Protein AF-A0AAE0RJ35-F1 (afdb_monomer)

Structure (mmCIF, N/CA/C/O backbone):
data_AF-A0AAE0RJ35-F1
#
_entry.id   AF-A0AAE0RJ35-F1
#
loop_
_atom_site.group_PDB
_atom_site.id
_atom_site.type_symbol
_atom_site.label_atom_id
_atom_site.label_alt_id
_atom_site.label_comp_id
_atom_site.label_asym_id
_atom_site.label_entity_id
_atom_site.label_seq_id
_atom_site.pdbx_PDB_ins_code
_atom_site.Cartn_x
_atom_site.Cartn_y
_atom_site.Cartn_z
_atom_site.occupancy
_atom_site.B_iso_or_equiv
_atom_site.auth_seq_id
_atom_site.auth_comp_id
_atom_site.auth_asym_id
_atom_site.auth_atom_id
_atom_site.pdbx_PDB_model_num
ATOM 1 N N . MET A 1 1 ? 1.927 15.720 27.798 1.00 78.81 1 MET A N 1
ATOM 2 C CA . MET A 1 1 ? 1.576 15.411 26.392 1.00 78.81 1 MET A CA 1
ATOM 3 C C . MET A 1 1 ? 0.219 16.036 26.092 1.00 78.81 1 MET A C 1
ATOM 5 O O . MET A 1 1 ? -0.659 15.917 26.934 1.00 78.81 1 MET A O 1
ATOM 9 N N . ARG A 1 2 ? 0.054 16.747 24.969 1.00 88.75 2 ARG A N 1
ATOM 10 C CA . ARG A 1 2 ? -1.210 17.401 24.576 1.00 88.75 2 ARG A CA 1
ATOM 11 C C . ARG A 1 2 ? -1.709 16.752 23.283 1.00 88.75 2 ARG A C 1
ATOM 13 O O . ARG A 1 2 ? -0.975 16.753 22.302 1.00 88.75 2 ARG A O 1
ATOM 20 N N . ILE A 1 3 ? -2.912 16.180 23.306 1.00 89.25 3 ILE A N 1
ATOM 21 C CA . ILE A 1 3 ? -3.526 15.476 22.169 1.00 89.25 3 ILE A CA 1
ATOM 22 C C . ILE A 1 3 ? -4.541 16.413 21.506 1.00 89.25 3 ILE A C 1
ATOM 24 O O . ILE A 1 3 ? -5.285 17.104 22.198 1.00 89.25 3 ILE A O 1
ATOM 28 N N . SER A 1 4 ? -4.558 16.450 20.173 1.00 91.19 4 SER A N 1
ATOM 29 C CA . SER A 1 4 ? -5.572 17.172 19.397 1.00 91.19 4 SER A CA 1
ATOM 30 C C . SER A 1 4 ? -6.741 16.233 19.127 1.00 91.19 4 SER A C 1
ATOM 32 O O . SER A 1 4 ? -6.656 15.392 18.233 1.00 91.19 4 SER A O 1
ATOM 34 N N . THR A 1 5 ? -7.826 16.377 19.876 1.00 91.56 5 THR A N 1
ATOM 35 C CA . THR A 1 5 ? -9.064 15.594 19.719 1.00 91.56 5 THR A CA 1
ATOM 36 C C . THR A 1 5 ? -9.648 15.712 18.311 1.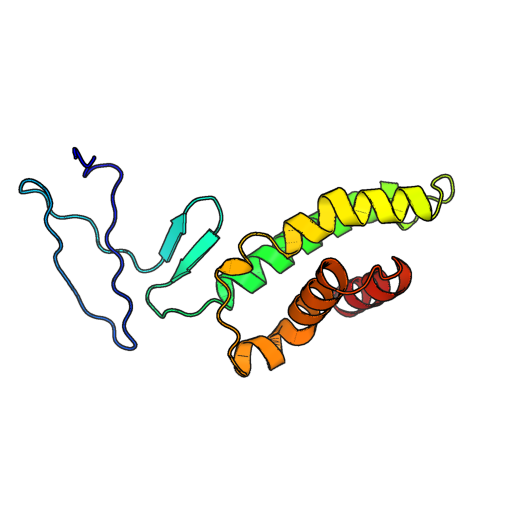00 91.56 5 THR A C 1
ATOM 38 O O . THR A 1 5 ? -10.017 14.709 17.718 1.00 91.56 5 THR A O 1
ATOM 41 N N . SER A 1 6 ? -9.577 16.898 17.701 1.00 91.00 6 SER A N 1
ATOM 42 C CA . SER A 1 6 ? -10.020 17.154 16.319 1.00 91.00 6 SER A CA 1
ATOM 43 C C . SER A 1 6 ? -9.253 16.408 15.219 1.00 91.00 6 SER A C 1
ATOM 45 O O . SER A 1 6 ? -9.705 16.376 14.080 1.00 91.00 6 SER A O 1
ATOM 47 N N . LYS A 1 7 ? -8.074 15.856 15.526 1.00 90.06 7 LYS A N 1
ATOM 48 C CA . LYS A 1 7 ? -7.223 15.112 14.577 1.00 90.06 7 LYS A CA 1
ATOM 49 C C . LYS A 1 7 ? -7.060 13.645 14.968 1.00 90.06 7 LYS A C 1
ATOM 51 O O . LYS A 1 7 ? -6.250 12.948 14.365 1.00 90.06 7 LYS A O 1
ATOM 56 N N . SER A 1 8 ? -7.742 13.219 16.028 1.00 91.50 8 SER A N 1
ATOM 57 C CA . SER A 1 8 ? -7.580 11.893 16.609 1.00 91.50 8 SER A CA 1
ATOM 58 C C . SER A 1 8 ? -8.856 11.096 16.404 1.00 91.50 8 SER A C 1
ATOM 60 O O . SER A 1 8 ? -9.950 11.585 16.663 1.00 91.50 8 SER A O 1
ATOM 62 N N . GLU A 1 9 ? -8.698 9.852 15.981 1.00 93.06 9 GLU A N 1
ATOM 63 C CA . GLU A 1 9 ? -9.783 8.893 15.801 1.00 93.06 9 GLU A CA 1
ATOM 64 C C . GLU A 1 9 ? -9.443 7.635 16.607 1.00 93.06 9 GLU A C 1
ATOM 66 O O . GLU A 1 9 ? -8.271 7.341 16.859 1.00 93.06 9 GLU A O 1
ATOM 71 N N . ALA A 1 10 ? -10.464 6.906 17.046 1.00 93.06 10 ALA A N 1
ATOM 72 C CA . ALA A 1 10 ? -10.317 5.657 17.777 1.00 93.06 10 ALA A CA 1
ATOM 73 C C . ALA A 1 10 ? -10.634 4.475 16.856 1.00 93.06 10 ALA A C 1
ATOM 75 O O . ALA A 1 10 ? -11.656 4.455 16.178 1.00 93.06 10 ALA A O 1
ATOM 76 N N . MET A 1 11 ? -9.788 3.450 16.856 1.00 93.50 11 MET A N 1
ATOM 77 C CA . MET A 1 11 ? -10.066 2.191 16.167 1.00 93.50 11 MET A CA 1
ATOM 78 C C . MET A 1 11 ? -10.024 1.052 17.175 1.00 93.50 11 MET A C 1
ATOM 80 O O . MET A 1 11 ? -9.099 0.960 17.981 1.00 93.50 11 MET A O 1
ATOM 84 N N . VAL A 1 12 ? -11.023 0.17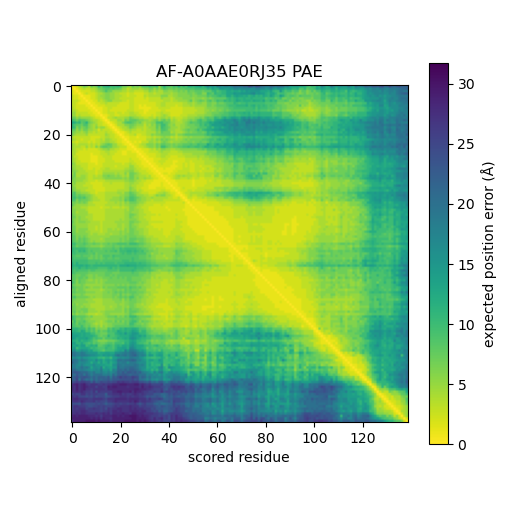7 17.112 1.00 92.31 12 VAL A N 1
ATOM 85 C CA . VAL A 1 12 ? -11.084 -1.045 17.916 1.00 92.31 12 VAL A CA 1
ATOM 86 C C . VAL A 1 12 ? -10.727 -2.217 17.016 1.00 92.31 12 VAL A C 1
ATOM 88 O O . VAL A 1 12 ? -11.351 -2.393 15.972 1.00 92.31 12 VAL A O 1
ATOM 91 N N . LEU A 1 13 ? -9.725 -2.996 17.420 1.00 89.12 13 LEU A N 1
ATOM 92 C CA . LEU A 1 13 ? -9.329 -4.226 16.740 1.00 89.12 13 LEU A CA 1
ATOM 93 C C . LEU A 1 13 ? -9.980 -5.417 17.444 1.00 89.12 13 LEU A C 1
ATOM 95 O O . LEU A 1 13 ? -9.540 -5.815 18.521 1.00 89.12 13 LEU A O 1
ATOM 99 N N . ASP A 1 14 ? -11.029 -5.973 16.846 1.00 85.38 14 ASP A N 1
ATOM 100 C CA . ASP A 1 14 ? -11.715 -7.163 17.354 1.00 85.38 14 ASP A CA 1
ATOM 101 C C . ASP A 1 14 ? -12.303 -7.972 16.183 1.00 85.38 14 ASP A C 1
ATOM 103 O O . ASP A 1 14 ? -12.637 -7.447 15.122 1.00 85.38 14 ASP A O 1
ATOM 107 N N . ARG A 1 15 ? -12.441 -9.287 16.373 1.00 81.06 15 ARG A N 1
ATOM 108 C CA . ARG A 1 15 ? -13.128 -10.193 15.443 1.00 81.06 15 ARG A CA 1
ATOM 109 C C . ARG A 1 15 ? -14.626 -9.897 15.353 1.00 81.06 15 ARG A C 1
ATOM 111 O O . ARG A 1 15 ? -15.274 -10.334 14.405 1.00 81.06 15 ARG A O 1
ATOM 118 N N . LYS A 1 16 ? -15.192 -9.218 16.355 1.00 84.06 16 LYS A N 1
ATOM 119 C CA . LYS A 1 16 ? -16.589 -8.772 16.389 1.00 84.06 16 LYS A CA 1
ATOM 120 C C . LYS A 1 16 ? -16.643 -7.251 16.404 1.00 84.06 16 LYS A C 1
ATOM 122 O O . LYS A 1 16 ? -15.783 -6.601 16.983 1.00 84.06 16 LYS A O 1
ATOM 127 N N . LYS A 1 17 ? -17.694 -6.676 15.819 1.00 83.56 17 LYS A N 1
ATOM 128 C CA . LYS A 1 17 ? -17.926 -5.233 15.922 1.00 83.56 17 LYS A CA 1
ATOM 129 C C . LYS A 1 17 ? -18.286 -4.885 17.366 1.00 83.56 17 LYS A C 1
ATOM 131 O O . LYS A 1 17 ? -19.347 -5.274 17.850 1.00 83.56 17 LYS A O 1
ATOM 136 N N . VAL A 1 18 ? -17.395 -4.162 18.033 1.00 88.50 18 VAL A N 1
ATOM 137 C CA . VAL A 1 18 ? -17.580 -3.664 19.398 1.00 88.50 18 VAL A CA 1
ATOM 138 C C . VAL A 1 18 ? -17.588 -2.147 19.362 1.00 88.50 18 VAL A C 1
ATOM 140 O O . VAL A 1 18 ? -16.677 -1.528 18.816 1.00 88.50 18 VAL A O 1
ATOM 143 N N . ALA A 1 19 ? -18.616 -1.548 19.956 1.00 89.44 19 ALA A N 1
ATOM 144 C CA . ALA A 1 19 ? -18.634 -0.118 20.220 1.00 89.44 19 ALA A CA 1
ATOM 145 C C . ALA A 1 19 ? -17.815 0.160 21.487 1.00 89.44 19 ALA A C 1
ATOM 147 O O . ALA A 1 19 ? -18.103 -0.392 22.549 1.00 89.44 19 ALA A O 1
ATOM 148 N N . CYS A 1 20 ? -16.794 1.004 21.373 1.00 89.50 20 CYS A N 1
ATOM 149 C CA . CYS A 1 20 ? -15.964 1.453 22.480 1.00 89.50 20 CYS A CA 1
ATOM 150 C C . CYS A 1 20 ? -15.880 2.978 22.457 1.00 89.50 20 CYS A C 1
ATOM 152 O O . CYS A 1 20 ? -15.410 3.581 21.494 1.00 89.50 20 CYS A O 1
ATOM 154 N N . THR A 1 21 ? -16.329 3.615 23.534 1.00 92.12 21 THR A N 1
ATOM 155 C CA . THR A 1 21 ? -16.265 5.070 23.670 1.00 92.12 21 THR A CA 1
ATOM 156 C C . THR A 1 21 ? -14.943 5.466 24.317 1.00 92.12 21 THR A C 1
ATOM 158 O O . THR A 1 21 ? -14.758 5.285 25.519 1.00 92.12 21 THR A O 1
ATOM 161 N N . LEU A 1 22 ? -14.030 6.035 23.527 1.00 92.81 22 LEU A N 1
ATOM 162 C CA . LEU A 1 22 ? -12.771 6.588 24.024 1.00 92.81 22 LEU A CA 1
ATOM 163 C C . LEU A 1 22 ? -12.905 8.101 24.225 1.00 92.81 22 LEU A C 1
ATOM 165 O O . LEU A 1 22 ? -13.330 8.809 23.314 1.00 92.81 22 LEU A O 1
ATOM 169 N N . GLN A 1 23 ? -12.528 8.596 25.404 1.00 92.88 23 GLN A N 1
ATOM 170 C CA . GLN A 1 23 ? -12.578 10.022 25.732 1.00 92.88 23 GLN A CA 1
ATOM 171 C C . GLN A 1 23 ? -11.188 10.583 26.019 1.00 92.88 23 GLN A C 1
ATOM 173 O O . GLN A 1 23 ? -10.393 9.970 26.731 1.00 92.88 23 GLN A O 1
ATOM 178 N N . VAL A 1 24 ? -10.914 11.778 25.500 1.00 91.50 24 VAL A N 1
ATOM 179 C CA . VAL A 1 24 ? -9.679 12.528 25.747 1.00 91.50 24 VAL A CA 1
ATOM 180 C C . VAL A 1 24 ? -10.052 13.962 26.103 1.00 91.50 24 VAL A C 1
ATOM 182 O O . VAL A 1 24 ? -10.666 14.664 25.310 1.00 91.50 24 VAL A O 1
ATOM 185 N N . GLY A 1 25 ? -9.697 14.407 27.312 1.00 88.81 25 GLY A N 1
ATOM 186 C CA . GLY A 1 25 ? -9.980 15.781 27.753 1.00 88.81 25 GLY A CA 1
ATOM 187 C C . GLY A 1 25 ? -11.472 16.129 27.855 1.00 88.81 25 GLY A C 1
ATOM 188 O O . GLY A 1 25 ? -11.816 17.299 27.753 1.00 88.81 25 GLY A O 1
ATOM 189 N N . GLY A 1 26 ? -12.345 15.131 28.040 1.00 89.62 26 GLY A N 1
ATOM 190 C CA . GLY A 1 26 ? -13.803 15.302 28.095 1.00 89.62 26 GLY A CA 1
ATOM 191 C C . GLY A 1 26 ? -14.509 15.228 26.736 1.00 89.62 26 GLY A C 1
ATOM 192 O O . GLY A 1 26 ? -15.735 15.213 26.699 1.00 89.62 26 GLY A O 1
ATOM 193 N N . GLU A 1 27 ? -13.764 15.128 25.632 1.00 92.88 27 GLU A N 1
ATOM 194 C CA . GLU A 1 27 ? -14.324 14.933 24.293 1.00 92.88 27 GLU A CA 1
ATOM 195 C C . GLU A 1 27 ? -14.246 13.461 23.878 1.00 92.88 27 GLU A C 1
ATOM 197 O O . GLU A 1 27 ? -13.249 12.778 24.128 1.00 92.88 27 GLU A O 1
ATOM 202 N N . VAL A 1 28 ? -15.305 12.967 23.235 1.00 93.38 28 VAL A N 1
ATOM 203 C CA . VAL A 1 28 ? -15.370 11.606 22.689 1.00 93.38 28 VAL A CA 1
ATOM 204 C C . VAL A 1 28 ? -14.674 11.581 21.332 1.00 93.38 28 VAL A C 1
ATOM 206 O O . VAL A 1 28 ? -15.013 12.366 20.448 1.00 93.38 28 VAL A O 1
ATOM 209 N N . LEU A 1 29 ? -13.727 10.661 21.150 1.00 94.12 29 LEU A N 1
ATOM 210 C CA . LEU A 1 29 ? -13.099 10.438 19.852 1.00 94.12 29 LEU A CA 1
ATOM 211 C C . LEU A 1 29 ? -14.025 9.612 18.946 1.00 94.12 29 LEU A C 1
ATOM 213 O O . LEU A 1 29 ? -14.626 8.641 19.419 1.00 94.12 29 LEU A O 1
ATOM 217 N N . PRO A 1 30 ? -14.129 9.950 17.649 1.00 93.81 30 PRO A N 1
ATOM 218 C CA . PRO A 1 30 ? -14.915 9.166 16.707 1.00 93.81 30 PRO A CA 1
ATOM 219 C C . PRO A 1 30 ? -14.304 7.772 16.550 1.00 93.81 30 PRO A C 1
ATOM 221 O O . PRO A 1 30 ? -13.093 7.636 16.370 1.00 93.81 30 PRO A O 1
ATOM 224 N N . GLN A 1 31 ? -15.143 6.737 16.610 1.00 94.31 31 GLN A N 1
ATOM 225 C CA . GLN A 1 31 ? -14.71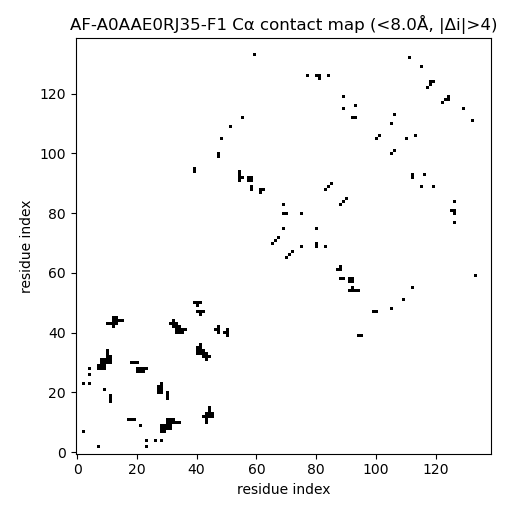7 5.370 16.332 1.00 94.31 31 GLN A CA 1
ATOM 226 C C . GLN A 1 31 ? -14.806 5.084 14.826 1.00 94.31 31 GLN A C 1
ATOM 228 O O . GLN A 1 31 ? -15.865 5.287 14.232 1.00 94.31 31 GLN A O 1
ATOM 233 N N . VAL A 1 32 ? -13.727 4.585 14.218 1.00 93.06 32 VAL A N 1
ATOM 234 C CA . VAL A 1 32 ? -13.633 4.326 12.770 1.00 93.06 32 VAL A CA 1
ATOM 235 C C . VAL A 1 32 ? -13.320 2.862 12.454 1.00 93.06 32 VAL A C 1
ATOM 237 O O . VAL A 1 32 ? -12.600 2.184 13.190 1.00 93.06 32 VAL A O 1
ATOM 240 N N . GLU A 1 33 ? -13.862 2.367 11.337 1.00 91.19 33 GLU A N 1
ATOM 241 C CA . GLU A 1 33 ? -13.596 1.006 10.838 1.00 91.19 33 GLU A CA 1
ATOM 242 C C . GLU A 1 33 ? -12.369 0.941 9.923 1.00 91.19 33 GLU A C 1
ATOM 244 O O . GLU A 1 33 ? -11.711 -0.099 9.851 1.00 91.19 33 GLU A O 1
ATOM 249 N N . GLU A 1 34 ? -12.055 2.050 9.256 1.00 92.38 34 GLU A N 1
ATOM 250 C CA . GLU A 1 34 ? -10.905 2.231 8.378 1.00 92.38 34 GLU A CA 1
ATOM 251 C C . GLU A 1 34 ? -10.147 3.480 8.808 1.00 92.38 34 GLU A C 1
ATOM 253 O O . GLU A 1 34 ? -10.747 4.528 9.032 1.00 92.38 34 GLU A O 1
ATOM 258 N N . PHE A 1 35 ? -8.827 3.375 8.904 1.00 91.44 35 PHE A N 1
ATOM 259 C CA . PHE A 1 35 ? -7.972 4.483 9.306 1.00 91.44 35 PHE A CA 1
ATOM 260 C C . PHE A 1 35 ? -6.756 4.524 8.404 1.00 91.44 35 PHE A C 1
ATOM 262 O O . PHE A 1 35 ? -6.053 3.528 8.246 1.00 91.44 35 PHE A O 1
ATOM 269 N N . LYS A 1 36 ? -6.501 5.680 7.794 1.00 90.62 36 LYS A N 1
ATOM 270 C CA . LYS A 1 36 ? -5.342 5.867 6.926 1.00 90.62 36 LYS A CA 1
ATOM 271 C C . LYS A 1 36 ? -4.294 6.685 7.656 1.00 90.62 36 LYS A C 1
ATOM 273 O O . LYS A 1 36 ? -4.482 7.878 7.873 1.00 90.62 36 LYS A O 1
ATOM 278 N N . ASN A 1 37 ? -3.154 6.069 7.941 1.00 87.25 37 ASN A N 1
ATOM 279 C CA . ASN A 1 37 ? -2.031 6.751 8.568 1.00 87.25 37 ASN A CA 1
ATOM 280 C C . ASN A 1 37 ? -0.777 6.639 7.712 1.00 87.25 37 ASN A C 1
ATOM 282 O O . ASN A 1 37 ? -0.405 5.546 7.298 1.00 87.25 37 ASN A O 1
ATOM 286 N N . LEU A 1 38 ? -0.143 7.782 7.439 1.00 87.81 38 LEU A N 1
ATOM 287 C CA . LEU A 1 38 ? 1.061 7.884 6.602 1.00 87.81 38 LEU A CA 1
ATOM 288 C C . LEU A 1 38 ? 0.939 7.149 5.260 1.00 87.81 38 LEU A C 1
ATOM 290 O O . LEU A 1 38 ? 1.910 6.655 4.713 1.00 87.81 38 LEU A O 1
ATOM 294 N N . GLY A 1 39 ? -0.272 7.073 4.712 1.00 87.75 39 GLY A N 1
ATOM 295 C CA . GLY A 1 39 ? -0.493 6.373 3.458 1.00 87.75 39 GLY A CA 1
ATOM 296 C C . GLY A 1 39 ? -0.683 4.867 3.581 1.00 87.75 39 GLY A C 1
ATOM 297 O O . GLY A 1 39 ? -0.849 4.278 2.528 1.00 87.75 39 GLY A O 1
ATOM 298 N N . VAL A 1 40 ? -0.726 4.271 4.776 1.00 90.31 40 VAL A N 1
ATOM 299 C CA . VAL A 1 40 ? -1.092 2.863 5.020 1.00 90.31 40 VAL A CA 1
ATOM 300 C C . VAL A 1 40 ? -2.530 2.783 5.537 1.00 90.31 40 VAL A C 1
ATOM 302 O O . VAL A 1 40 ? -2.916 3.567 6.408 1.00 90.31 40 VAL A O 1
ATOM 305 N N . LEU A 1 41 ? -3.331 1.866 4.989 1.00 91.88 41 LEU A N 1
ATOM 306 C CA . LEU A 1 41 ? -4.698 1.601 5.432 1.00 91.88 41 LEU A CA 1
ATOM 307 C C . LEU A 1 41 ? -4.730 0.538 6.537 1.00 91.88 41 LEU A C 1
ATOM 309 O O . LEU A 1 41 ? -4.270 -0.586 6.357 1.00 91.88 41 LEU A O 1
ATOM 313 N N . PHE A 1 42 ? -5.352 0.887 7.655 1.00 90.31 42 PHE A N 1
ATOM 314 C CA . PHE A 1 42 ? -5.669 -0.013 8.755 1.00 90.31 42 PHE A CA 1
ATOM 315 C C . PHE A 1 42 ? -7.164 -0.307 8.754 1.00 90.31 42 PHE A C 1
ATOM 317 O O . PHE A 1 42 ? -7.975 0.582 8.487 1.00 90.31 42 PHE A O 1
ATOM 324 N N . THR A 1 43 ? -7.526 -1.548 9.076 1.00 90.44 43 THR A N 1
ATOM 325 C CA . THR A 1 43 ? -8.920 -1.973 9.217 1.00 90.44 43 THR A CA 1
ATOM 326 C C . THR A 1 43 ? -9.169 -2.494 10.628 1.00 90.44 43 THR A C 1
ATOM 328 O O . THR A 1 43 ? -8.319 -3.171 11.207 1.00 90.44 43 THR A O 1
ATOM 331 N N . SER A 1 44 ? -10.352 -2.208 11.171 1.00 89.88 44 SER A N 1
ATOM 332 C CA . SER A 1 44 ? -10.804 -2.690 12.489 1.00 89.88 44 SER A CA 1
ATOM 333 C C . SER A 1 44 ? -10.848 -4.222 12.603 1.00 89.88 44 SER A C 1
ATOM 335 O O . SER A 1 44 ? -10.717 -4.776 13.689 1.00 89.88 44 SER A O 1
ATOM 337 N N . GLU A 1 45 ? -10.953 -4.930 11.478 1.00 86.31 45 GLU A N 1
ATOM 338 C CA . GLU A 1 45 ? -10.910 -6.396 11.422 1.00 86.31 45 GLU A CA 1
ATOM 339 C C . GLU A 1 45 ? -9.485 -6.964 11.558 1.00 86.31 45 GLU A C 1
ATOM 341 O O . GLU A 1 45 ? -9.303 -8.181 11.615 1.00 86.31 45 GLU A O 1
ATOM 346 N N . GLY A 1 46 ? -8.459 -6.105 11.535 1.00 83.00 46 GLY A N 1
ATOM 347 C CA . GLY A 1 46 ? -7.052 -6.508 11.532 1.00 83.00 46 GLY A CA 1
ATOM 348 C C . GLY A 1 46 ? -6.601 -7.181 10.232 1.00 83.00 46 GLY A C 1
ATOM 349 O O . GLY A 1 46 ? -5.508 -7.744 10.178 1.00 83.00 46 GLY A O 1
ATOM 350 N N . ARG A 1 47 ? -7.429 -7.139 9.180 1.00 84.88 47 ARG A N 1
ATOM 351 C CA . ARG A 1 47 ? -7.102 -7.684 7.859 1.00 84.88 47 ARG A CA 1
ATOM 352 C C . ARG A 1 47 ? -6.295 -6.680 7.050 1.00 84.88 47 ARG A C 1
ATOM 354 O O . ARG A 1 47 ? -6.586 -5.483 7.058 1.00 84.88 47 ARG A O 1
ATOM 361 N N . MET A 1 48 ? -5.308 -7.191 6.321 1.00 86.06 48 MET A N 1
ATOM 362 C CA . MET A 1 48 ? -4.391 -6.377 5.517 1.00 86.06 48 MET A CA 1
ATOM 363 C C . MET A 1 48 ? -4.518 -6.619 4.020 1.00 86.06 48 MET A C 1
ATOM 365 O O . MET A 1 48 ? -3.893 -5.898 3.249 1.00 86.06 48 MET A O 1
ATOM 369 N N . ASP A 1 49 ? -5.383 -7.550 3.603 1.00 86.69 49 ASP A N 1
ATOM 370 C CA . ASP A 1 49 ? -5.658 -7.849 2.196 1.00 86.69 49 ASP A CA 1
ATOM 371 C C . ASP A 1 49 ? -5.976 -6.565 1.415 1.00 86.69 49 ASP A C 1
ATOM 373 O O . ASP A 1 49 ? -5.360 -6.287 0.394 1.00 86.69 49 ASP A O 1
ATOM 377 N N . ARG A 1 50 ? -6.844 -5.703 1.967 1.00 87.56 50 ARG A N 1
ATOM 378 C CA . ARG A 1 50 ? -7.240 -4.438 1.327 1.00 87.56 50 ARG A CA 1
ATOM 379 C C . ARG A 1 50 ? -6.095 -3.443 1.169 1.00 87.56 50 ARG A C 1
ATOM 381 O O . ARG A 1 50 ? -6.078 -2.696 0.195 1.00 87.56 50 ARG A O 1
ATOM 388 N N . GLU A 1 51 ? -5.167 -3.390 2.122 1.00 89.94 51 GLU A N 1
ATOM 389 C CA . GLU A 1 51 ? -3.994 -2.521 1.995 1.00 89.94 51 GLU A CA 1
ATOM 390 C C . GLU A 1 51 ? -3.021 -3.079 0.958 1.00 89.94 51 GLU A C 1
ATOM 392 O O . GLU A 1 51 ? -2.530 -2.325 0.121 1.00 89.94 51 GLU A O 1
ATOM 397 N N . ILE A 1 52 ? -2.796 -4.395 0.964 1.00 87.56 52 ILE A N 1
ATOM 398 C CA . ILE A 1 52 ? -1.944 -5.069 -0.019 1.00 87.56 52 ILE A CA 1
ATOM 399 C C . ILE A 1 52 ? -2.510 -4.870 -1.431 1.00 87.56 52 ILE A C 1
ATOM 401 O O . ILE A 1 52 ? -1.785 -4.424 -2.318 1.00 87.56 52 ILE A O 1
ATOM 405 N N . ASP A 1 53 ? -3.813 -5.084 -1.632 1.00 87.75 53 ASP A N 1
ATOM 406 C CA . ASP A 1 53 ? -4.501 -4.854 -2.909 1.00 87.75 53 ASP A CA 1
ATOM 407 C C . ASP A 1 53 ? -4.360 -3.402 -3.378 1.00 87.75 53 ASP A C 1
ATOM 409 O O . ASP A 1 53 ? -4.131 -3.127 -4.560 1.00 87.75 53 ASP A O 1
ATOM 413 N N . ARG A 1 54 ? -4.443 -2.446 -2.447 1.00 90.19 54 ARG A N 1
ATOM 414 C CA . ARG A 1 54 ? -4.263 -1.025 -2.751 1.00 90.19 54 ARG A CA 1
ATOM 415 C C . ARG A 1 54 ? -2.832 -0.716 -3.198 1.00 90.19 54 ARG A C 1
ATOM 417 O O . ARG A 1 54 ? -2.662 0.048 -4.150 1.00 90.19 54 ARG A O 1
ATOM 424 N N . GLN A 1 55 ? -1.822 -1.301 -2.552 1.00 90.44 55 GLN A N 1
ATOM 425 C CA . GLN A 1 55 ? -0.419 -1.133 -2.950 1.00 90.44 55 GLN A CA 1
ATOM 426 C C . GLN A 1 55 ? -0.118 -1.813 -4.287 1.00 90.44 55 GLN A C 1
ATOM 428 O O . GLN A 1 55 ? 0.528 -1.208 -5.144 1.00 90.44 55 GLN A O 1
ATOM 433 N N . ILE A 1 56 ? -0.667 -3.008 -4.533 1.00 87.75 56 ILE A N 1
ATOM 434 C CA . ILE A 1 56 ? -0.607 -3.666 -5.848 1.00 87.75 56 ILE A CA 1
ATOM 435 C C . IL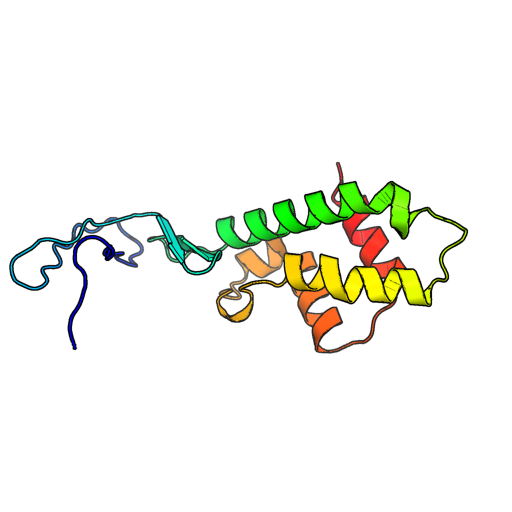E A 1 56 ? -1.212 -2.754 -6.915 1.00 87.75 56 ILE A C 1
ATOM 437 O O . ILE A 1 56 ? -0.589 -2.517 -7.949 1.00 87.75 56 ILE A O 1
ATOM 441 N N . GLY A 1 57 ? -2.399 -2.196 -6.664 1.00 89.75 57 GLY A N 1
ATOM 442 C CA . GLY A 1 57 ? -3.069 -1.288 -7.592 1.00 89.75 57 GLY A CA 1
ATOM 443 C C . GLY A 1 57 ? -2.245 -0.033 -7.897 1.00 89.75 57 GLY A C 1
ATOM 444 O O . GLY A 1 57 ? -2.133 0.369 -9.061 1.00 89.75 57 GLY A O 1
ATOM 445 N N . ALA A 1 58 ? -1.622 0.563 -6.876 1.00 91.31 58 ALA A N 1
ATOM 446 C CA . ALA A 1 58 ? -0.734 1.714 -7.032 1.00 91.31 58 ALA A CA 1
ATOM 447 C C . ALA A 1 58 ? 0.517 1.362 -7.854 1.00 91.31 58 ALA A C 1
ATOM 449 O O . ALA A 1 58 ? 0.844 2.054 -8.822 1.00 91.31 58 ALA A O 1
ATOM 450 N N . ALA A 1 59 ? 1.174 0.249 -7.531 1.00 88.19 59 ALA A N 1
ATOM 451 C CA . ALA A 1 59 ? 2.346 -0.235 -8.248 1.00 88.19 59 ALA A CA 1
ATOM 452 C C . ALA A 1 59 ? 2.011 -0.586 -9.711 1.00 88.19 59 ALA A C 1
ATOM 454 O O . ALA A 1 59 ? 2.754 -0.235 -10.630 1.00 88.19 59 ALA A O 1
ATOM 455 N N . ALA A 1 60 ? 0.855 -1.205 -9.962 1.00 86.88 60 ALA A N 1
ATOM 456 C CA . ALA A 1 60 ? 0.369 -1.498 -11.306 1.00 86.88 60 ALA A CA 1
ATOM 457 C C . ALA A 1 60 ? 0.127 -0.217 -12.119 1.00 86.88 60 ALA A C 1
ATOM 459 O O . ALA A 1 60 ? 0.492 -0.148 -13.293 1.00 86.88 60 ALA A O 1
ATOM 460 N N . ALA A 1 61 ? -0.440 0.830 -11.508 1.00 91.88 61 ALA A N 1
ATOM 461 C CA . ALA A 1 61 ? -0.601 2.127 -12.164 1.00 91.88 61 ALA A CA 1
ATOM 462 C C . ALA A 1 61 ? 0.752 2.749 -12.553 1.00 91.88 61 ALA A C 1
ATOM 464 O O . ALA A 1 61 ? 0.894 3.259 -13.667 1.00 91.88 61 ALA A O 1
ATOM 465 N N . VAL A 1 62 ? 1.755 2.638 -11.678 1.00 91.31 62 VAL A N 1
ATOM 466 C CA . VAL A 1 62 ? 3.137 3.061 -11.947 1.00 91.31 62 VAL A CA 1
ATOM 467 C C . VAL A 1 62 ? 3.762 2.261 -13.096 1.00 91.31 62 VAL A C 1
ATOM 469 O O . VAL A 1 62 ? 4.352 2.847 -14.000 1.00 91.31 62 VAL A O 1
ATOM 472 N N . MET A 1 63 ? 3.595 0.936 -13.146 1.00 86.19 63 MET A N 1
ATOM 473 C CA . MET A 1 63 ? 4.113 0.153 -14.280 1.00 86.19 63 MET A CA 1
ATOM 474 C C . MET A 1 63 ? 3.429 0.508 -15.586 1.00 86.19 63 MET A C 1
ATOM 476 O O . MET A 1 63 ? 4.106 0.657 -16.603 1.00 86.19 63 MET A O 1
ATOM 480 N N . ARG A 1 64 ? 2.107 0.700 -15.570 1.00 89.62 64 ARG A N 1
ATOM 481 C CA . ARG A 1 64 ? 1.365 1.122 -16.762 1.00 89.62 64 ARG A CA 1
ATOM 482 C C . ARG A 1 64 ? 1.875 2.456 -17.302 1.00 89.62 64 ARG A C 1
ATOM 484 O O . ARG A 1 64 ? 2.048 2.580 -18.513 1.00 89.62 64 ARG A O 1
ATOM 491 N N . SER A 1 65 ? 2.165 3.428 -16.435 1.00 92.12 65 SER A N 1
ATOM 492 C CA . SER A 1 65 ? 2.689 4.730 -16.869 1.00 92.12 65 SER A CA 1
ATOM 493 C C . SER A 1 65 ? 4.127 4.642 -17.394 1.00 92.12 65 SER A C 1
ATOM 495 O O . SER A 1 65 ? 4.465 5.293 -18.384 1.00 92.12 65 SER A O 1
ATOM 497 N N . MET A 1 66 ? 4.964 3.789 -16.796 1.00 91.06 66 MET A N 1
ATOM 498 C CA . MET A 1 66 ? 6.356 3.588 -17.214 1.00 91.06 66 MET A CA 1
ATOM 499 C C . MET A 1 66 ? 6.522 2.629 -18.397 1.00 91.06 66 MET A C 1
ATOM 501 O O . MET A 1 66 ? 7.604 2.553 -18.981 1.00 91.06 66 MET A O 1
ATOM 505 N N . TYR A 1 67 ? 5.482 1.886 -18.779 1.00 87.75 67 TYR A N 1
ATOM 506 C CA . TYR A 1 67 ? 5.601 0.811 -19.762 1.00 87.75 67 TYR A CA 1
ATOM 507 C C . TYR A 1 67 ? 6.192 1.297 -21.093 1.00 87.75 67 TYR A C 1
ATOM 509 O O . TYR A 1 67 ? 7.189 0.759 -21.579 1.00 87.75 67 TYR A O 1
ATOM 517 N N . ARG A 1 68 ? 5.626 2.369 -21.663 1.00 89.50 68 ARG A N 1
ATOM 518 C CA . ARG A 1 68 ? 6.081 2.917 -22.953 1.00 89.50 68 ARG A CA 1
ATOM 519 C C . ARG A 1 68 ? 7.407 3.674 -22.854 1.00 89.50 68 ARG A C 1
ATOM 521 O O . ARG A 1 68 ? 8.199 3.629 -23.792 1.00 89.50 68 ARG A O 1
ATOM 528 N N . SER A 1 69 ? 7.639 4.375 -21.748 1.00 91.50 69 SER A N 1
ATOM 529 C CA . SER A 1 69 ? 8.790 5.270 -21.576 1.00 91.50 69 SER A CA 1
ATOM 530 C C . SER A 1 69 ? 10.051 4.550 -21.101 1.00 91.50 69 SER A C 1
ATOM 532 O O . SER A 1 69 ? 11.151 4.952 -21.472 1.00 91.50 69 SER A O 1
ATOM 534 N N . VAL A 1 70 ? 9.903 3.476 -20.324 1.00 89.44 70 VAL A N 1
ATOM 535 C CA . VAL A 1 70 ? 11.015 2.775 -19.670 1.00 89.44 70 VAL A CA 1
ATOM 536 C C . VAL A 1 70 ? 11.116 1.334 -20.145 1.00 89.44 70 VAL A C 1
ATOM 538 O O . VAL A 1 70 ? 12.150 0.917 -20.668 1.00 89.44 70 VAL A O 1
ATOM 541 N N . VAL A 1 71 ? 10.038 0.564 -19.990 1.00 83.31 71 VAL A N 1
ATOM 542 C CA . VAL A 1 71 ? 10.079 -0.896 -20.136 1.00 83.31 71 VAL A CA 1
ATOM 543 C C . VAL A 1 71 ? 10.398 -1.307 -21.574 1.00 83.31 71 VAL A C 1
ATOM 545 O O . VAL A 1 71 ? 11.387 -2.004 -21.820 1.00 83.31 71 VAL A O 1
ATOM 548 N N . VAL A 1 72 ? 9.624 -0.816 -22.544 1.00 87.12 72 VAL A N 1
ATOM 549 C CA . VAL A 1 72 ? 9.773 -1.199 -23.963 1.00 87.12 72 VAL A CA 1
ATOM 550 C C . VAL A 1 72 ? 10.767 -0.328 -24.735 1.00 87.12 72 VAL A C 1
ATOM 552 O O . VAL A 1 72 ? 11.115 -0.632 -25.876 1.00 87.12 72 VAL A O 1
ATOM 555 N N . LYS A 1 73 ? 11.261 0.756 -24.128 1.00 91.00 73 LYS A N 1
ATOM 556 C CA . LYS A 1 73 ? 12.155 1.717 -24.782 1.00 91.00 73 LYS A CA 1
ATOM 557 C C . LYS A 1 73 ? 13.514 1.069 -25.071 1.00 91.00 73 LYS A C 1
ATOM 559 O O . LYS A 1 73 ? 14.214 0.654 -24.150 1.00 91.00 73 LYS A O 1
ATOM 564 N N . LYS A 1 74 ? 13.886 0.944 -26.350 1.00 90.69 74 LYS A N 1
ATOM 565 C CA . LYS A 1 74 ? 15.131 0.268 -26.781 1.00 90.69 74 LYS A CA 1
ATOM 566 C C . LYS A 1 74 ? 16.401 1.070 -26.486 1.00 90.69 74 LYS A C 1
ATOM 568 O O . LYS A 1 74 ? 17.455 0.480 -26.299 1.00 90.69 74 LYS A O 1
ATOM 573 N N . GLU A 1 75 ? 16.284 2.393 -26.420 1.00 93.81 75 GLU A N 1
ATOM 574 C CA . GLU A 1 75 ? 17.397 3.317 -26.146 1.00 93.81 75 GLU A CA 1
ATOM 575 C C . GLU A 1 75 ? 17.923 3.210 -24.706 1.00 93.81 75 GLU A C 1
ATOM 577 O O . GLU A 1 75 ? 19.056 3.588 -24.426 1.00 93.81 75 GLU A O 1
ATOM 582 N N . LEU A 1 76 ? 17.110 2.691 -23.780 1.00 90.31 76 LEU A N 1
ATOM 583 C CA . LEU A 1 76 ? 17.509 2.534 -22.388 1.00 90.31 76 LEU A CA 1
ATOM 584 C C . LEU A 1 76 ? 18.251 1.217 -22.182 1.00 90.31 76 LEU A C 1
ATOM 586 O O . LEU A 1 76 ? 17.761 0.140 -22.531 1.00 90.31 76 LEU A O 1
ATOM 590 N N . SER A 1 77 ? 19.408 1.301 -21.525 1.00 90.38 77 SER A N 1
ATOM 591 C CA . SER A 1 77 ? 20.162 0.120 -21.119 1.00 90.38 77 SER A CA 1
ATOM 592 C C . SER A 1 77 ? 19.381 -0.711 -20.095 1.00 90.38 77 SER A C 1
ATOM 594 O O . SER A 1 77 ? 18.604 -0.183 -19.294 1.00 90.38 77 SER A O 1
ATOM 596 N N . ARG A 1 78 ? 19.633 -2.025 -20.062 1.00 84.50 78 ARG A N 1
ATOM 597 C CA . ARG A 1 78 ? 19.039 -2.933 -19.061 1.00 84.50 78 ARG A CA 1
ATOM 598 C C . ARG A 1 78 ? 19.293 -2.447 -17.627 1.00 84.50 78 ARG A C 1
ATOM 600 O O . ARG A 1 78 ? 18.393 -2.503 -16.797 1.00 84.50 78 ARG A O 1
ATOM 607 N N 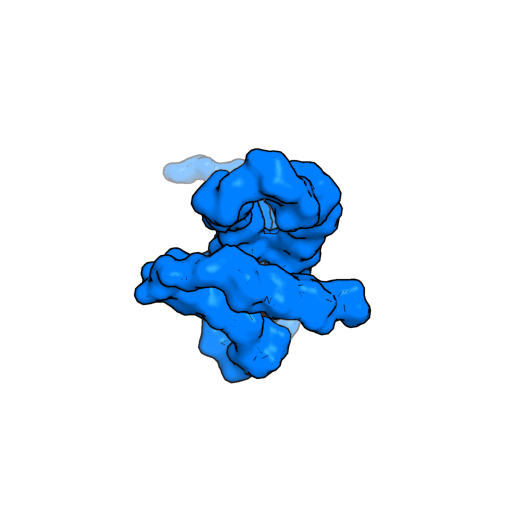. LYS A 1 79 ? 20.489 -1.907 -17.364 1.00 86.81 79 LYS A N 1
ATOM 608 C CA . LYS A 1 79 ? 20.875 -1.345 -16.062 1.00 86.81 79 LYS A CA 1
ATOM 609 C C . LYS A 1 79 ? 20.030 -0.125 -15.682 1.00 86.81 79 LYS A C 1
ATOM 611 O O . LYS A 1 79 ? 19.581 -0.042 -14.545 1.00 86.81 79 LYS A O 1
ATOM 616 N N . ALA A 1 80 ? 19.775 0.787 -16.622 1.00 88.38 80 ALA A N 1
ATOM 617 C CA . ALA A 1 80 ? 18.928 1.955 -16.374 1.00 88.38 80 ALA A CA 1
ATOM 618 C C . ALA A 1 80 ? 17.475 1.548 -16.086 1.00 88.38 80 ALA A C 1
ATOM 620 O O . ALA A 1 80 ? 16.883 2.030 -15.125 1.00 88.38 80 ALA A O 1
ATOM 621 N N . LYS A 1 81 ? 16.923 0.605 -16.863 1.00 86.62 81 LYS A N 1
ATOM 622 C CA . LYS A 1 81 ? 15.567 0.076 -16.635 1.00 86.62 81 LYS A CA 1
ATOM 623 C C . LYS A 1 81 ? 15.423 -0.571 -15.261 1.00 86.62 81 LYS A C 1
ATOM 625 O O . LYS A 1 81 ? 14.458 -0.287 -14.558 1.00 86.62 81 LYS A O 1
ATOM 630 N N . LEU A 1 82 ? 16.400 -1.392 -14.870 1.00 84.56 82 LEU A N 1
ATOM 631 C CA . LEU A 1 82 ? 16.417 -2.028 -13.555 1.00 84.56 82 LEU A CA 1
ATOM 632 C C . LEU A 1 82 ? 16.516 -0.991 -12.429 1.00 84.56 82 LEU A C 1
ATOM 634 O O . LEU A 1 82 ? 15.767 -1.084 -11.464 1.00 84.56 82 LEU A O 1
ATOM 638 N N . SER A 1 83 ? 17.374 0.023 -12.576 1.00 87.69 83 SER A N 1
ATOM 639 C CA . SER A 1 83 ? 17.488 1.103 -11.589 1.00 87.69 83 SER A CA 1
ATOM 640 C C . SER A 1 83 ? 16.169 1.856 -11.420 1.00 87.69 83 SER A C 1
ATOM 642 O O . SER A 1 83 ? 15.752 2.098 -10.296 1.00 87.69 83 SER A O 1
ATOM 644 N N . ILE A 1 84 ? 15.482 2.193 -12.516 1.00 88.94 84 ILE A N 1
ATOM 645 C CA . ILE A 1 84 ? 14.184 2.881 -12.459 1.00 88.94 84 ILE A CA 1
ATOM 646 C C . ILE A 1 84 ? 13.133 1.996 -11.778 1.00 88.94 84 ILE A C 1
ATOM 648 O O . ILE A 1 84 ? 12.394 2.458 -10.911 1.00 88.94 84 ILE A O 1
ATOM 652 N N . TYR A 1 85 ? 13.090 0.712 -12.131 1.00 85.56 85 TYR A N 1
ATOM 653 C CA . TYR A 1 85 ? 12.192 -0.254 -11.505 1.00 85.56 85 TYR A CA 1
ATOM 654 C C . TYR A 1 85 ? 12.430 -0.357 -9.986 1.00 85.56 85 TYR A C 1
ATOM 656 O O . TYR A 1 85 ? 11.487 -0.242 -9.205 1.00 85.56 85 TYR A O 1
ATOM 664 N N . GLN A 1 86 ? 13.689 -0.482 -9.557 1.00 86.44 86 GLN A N 1
ATOM 665 C CA . GLN A 1 86 ? 14.064 -0.560 -8.141 1.00 86.44 86 GLN A CA 1
ATOM 666 C C . GLN A 1 86 ? 13.797 0.739 -7.375 1.00 86.44 86 GLN A C 1
ATOM 668 O O . GLN A 1 86 ? 13.465 0.685 -6.198 1.00 86.44 86 GLN A O 1
ATOM 673 N N . SER A 1 87 ? 13.936 1.902 -8.014 1.00 90.31 87 SER A N 1
ATOM 674 C CA . SER A 1 87 ? 13.748 3.196 -7.348 1.00 90.31 87 SER A CA 1
ATOM 675 C C . SER A 1 87 ? 12.300 3.684 -7.323 1.00 90.31 87 SER A C 1
ATOM 677 O O . SER A 1 87 ? 11.984 4.547 -6.510 1.00 90.31 87 SER A O 1
ATOM 679 N N . ILE A 1 88 ? 11.424 3.175 -8.196 1.00 91.12 88 ILE A N 1
ATOM 680 C CA . ILE A 1 88 ? 10.039 3.660 -8.312 1.00 91.12 88 ILE A CA 1
ATOM 681 C C . ILE A 1 88 ? 9.034 2.542 -8.040 1.00 91.12 88 ILE A C 1
ATOM 683 O O . ILE A 1 88 ? 8.187 2.674 -7.158 1.00 91.12 88 ILE A O 1
ATOM 687 N N . TYR A 1 89 ? 9.109 1.435 -8.779 1.00 87.88 89 TYR A N 1
ATOM 688 C CA . TYR A 1 89 ? 8.104 0.378 -8.680 1.00 87.88 89 TYR A CA 1
ATOM 689 C C . TYR A 1 89 ? 8.216 -0.402 -7.371 1.00 87.88 89 TYR A C 1
ATOM 691 O O . TYR A 1 89 ? 7.239 -0.478 -6.630 1.00 87.88 89 TYR A O 1
ATOM 699 N N . ALA A 1 90 ? 9.405 -0.935 -7.071 1.00 85.69 90 ALA A N 1
ATOM 700 C CA . ALA A 1 90 ? 9.637 -1.728 -5.867 1.00 85.69 90 ALA A CA 1
ATOM 701 C C . ALA A 1 90 ? 9.196 -1.001 -4.579 1.00 85.69 90 ALA A C 1
ATOM 703 O O . ALA A 1 90 ? 8.366 -1.560 -3.865 1.00 85.69 90 ALA A O 1
ATOM 704 N N . PRO A 1 91 ? 9.623 0.251 -4.302 1.00 89.69 91 PRO A N 1
ATOM 705 C CA . PRO A 1 91 ? 9.190 0.959 -3.101 1.00 89.69 91 PRO A CA 1
ATOM 706 C C . PRO A 1 91 ? 7.700 1.298 -3.104 1.00 89.69 91 PRO A C 1
ATOM 708 O O . PRO A 1 91 ? 7.126 1.394 -2.028 1.00 89.69 91 PRO A O 1
ATOM 711 N N . THR A 1 92 ? 7.059 1.454 -4.269 1.00 90.94 92 THR A N 1
ATOM 712 C CA . THR A 1 92 ? 5.598 1.634 -4.336 1.00 90.94 92 THR A CA 1
ATOM 713 C C . THR A 1 92 ? 4.881 0.351 -3.926 1.00 90.94 92 THR A C 1
ATOM 715 O O . THR A 1 92 ? 3.930 0.401 -3.158 1.00 90.94 92 THR A O 1
ATOM 718 N N . LEU A 1 93 ? 5.346 -0.805 -4.405 1.00 87.38 93 LEU A N 1
ATOM 719 C CA . LEU A 1 93 ? 4.730 -2.094 -4.099 1.00 87.38 93 LEU A CA 1
ATOM 720 C C . LEU A 1 93 ? 4.945 -2.510 -2.639 1.00 87.38 93 LEU A C 1
ATOM 722 O O . LEU A 1 93 ? 4.040 -3.057 -2.018 1.00 87.38 93 LEU A O 1
ATOM 726 N N . THR A 1 94 ? 6.140 -2.271 -2.095 1.00 87.31 94 THR A N 1
ATOM 727 C CA . THR A 1 94 ? 6.512 -2.704 -0.742 1.00 87.31 94 THR A CA 1
ATOM 728 C C . THR A 1 94 ? 6.294 -1.619 0.314 1.00 87.31 94 THR A C 1
ATOM 730 O O . THR A 1 94 ? 6.793 -1.750 1.429 1.00 87.31 94 THR A O 1
ATOM 733 N N . TYR A 1 95 ? 5.612 -0.514 0.010 1.00 88.38 95 TYR A N 1
ATOM 734 C CA . TYR A 1 95 ? 5.377 0.515 1.022 1.00 88.38 95 TYR A CA 1
ATOM 735 C C . TYR A 1 95 ? 4.437 0.003 2.121 1.00 88.38 95 TYR A C 1
ATOM 737 O O . TYR A 1 95 ? 3.360 -0.517 1.833 1.00 88.38 95 TYR A O 1
ATOM 745 N N . GLY A 1 96 ? 4.835 0.162 3.387 1.00 84.00 96 GLY A N 1
ATOM 746 C CA . GLY A 1 96 ? 4.049 -0.296 4.538 1.00 84.00 96 GLY A CA 1
ATOM 747 C C . GLY A 1 96 ? 4.091 -1.809 4.773 1.00 84.00 96 GLY A C 1
ATOM 748 O O . GLY A 1 96 ? 3.306 -2.320 5.572 1.00 84.00 96 GLY A O 1
ATOM 749 N N . HIS A 1 97 ? 4.999 -2.530 4.108 1.00 83.38 97 HIS A N 1
ATOM 750 C CA . HIS A 1 97 ? 5.130 -3.981 4.245 1.00 83.38 97 HIS A CA 1
ATOM 751 C C . HIS A 1 97 ? 5.583 -4.429 5.642 1.00 83.38 97 HIS A C 1
ATOM 753 O O . HIS A 1 97 ? 5.354 -5.575 6.015 1.00 83.38 97 HIS A O 1
ATOM 759 N N . GLU A 1 98 ? 6.210 -3.552 6.433 1.00 82.69 98 GLU A N 1
ATOM 760 C CA . GLU A 1 98 ? 6.606 -3.839 7.818 1.00 82.69 98 GLU A CA 1
ATOM 761 C C . GLU A 1 98 ? 5.400 -4.117 8.717 1.00 82.69 98 GLU A C 1
ATOM 763 O O . GLU A 1 98 ? 5.530 -4.751 9.763 1.00 82.69 98 GLU A O 1
ATOM 768 N N . LEU A 1 99 ? 4.230 -3.628 8.307 1.00 81.75 99 LEU A N 1
ATOM 769 C CA . LEU A 1 99 ? 2.982 -3.828 9.018 1.00 81.75 99 LEU A CA 1
ATOM 770 C C . LEU A 1 99 ? 2.268 -5.097 8.560 1.00 81.75 99 LEU A C 1
ATOM 772 O O . LEU A 1 99 ? 1.418 -5.573 9.299 1.00 81.75 99 LEU A O 1
ATOM 776 N N . TRP A 1 100 ? 2.606 -5.667 7.396 1.00 84.62 100 TRP A N 1
ATOM 777 C CA . TRP A 1 100 ? 1.879 -6.795 6.816 1.00 84.62 100 TRP A CA 1
ATOM 778 C C . TRP A 1 100 ? 1.941 -8.046 7.689 1.00 84.62 100 TRP A C 1
ATOM 780 O O . TRP A 1 100 ? 3.002 -8.626 7.927 1.00 84.62 100 TRP A O 1
ATOM 790 N N . VAL A 1 101 ? 0.769 -8.510 8.122 1.00 79.69 101 VAL A N 1
ATOM 791 C CA . VAL A 1 101 ? 0.640 -9.766 8.857 1.00 79.69 101 VAL A CA 1
ATOM 792 C C . VAL A 1 101 ? 0.664 -10.922 7.862 1.00 79.69 101 VAL A C 1
ATOM 794 O O . VAL A 1 101 ? -0.287 -11.145 7.108 1.00 79.69 101 VAL A O 1
ATOM 797 N N . MET A 1 102 ? 1.757 -11.683 7.892 1.00 73.94 102 MET A N 1
ATOM 798 C CA . MET A 1 102 ? 1.965 -12.865 7.054 1.00 73.94 102 MET A CA 1
ATOM 799 C C . MET A 1 102 ? 1.101 -14.028 7.550 1.00 73.94 102 MET A C 1
ATOM 801 O O . MET A 1 102 ? 1.551 -14.898 8.291 1.00 73.94 102 MET A O 1
ATOM 805 N N . THR A 1 103 ? -0.173 -14.016 7.168 1.00 76.50 103 THR A N 1
ATOM 806 C CA . THR A 1 103 ? -1.081 -15.153 7.362 1.00 76.50 103 THR A CA 1
ATOM 807 C C . THR A 1 103 ? -1.028 -16.083 6.153 1.00 76.50 103 THR A C 1
ATOM 809 O O . THR A 1 103 ? -0.716 -15.639 5.049 1.00 76.50 103 THR A O 1
ATOM 812 N N . GLU A 1 104 ? -1.389 -17.358 6.324 1.00 74.50 104 GLU A N 1
ATOM 813 C CA . GLU A 1 104 ? -1.498 -18.309 5.205 1.00 74.50 104 GLU A CA 1
ATOM 814 C C . GLU A 1 104 ? -2.341 -17.739 4.060 1.00 74.50 104 GLU A C 1
ATOM 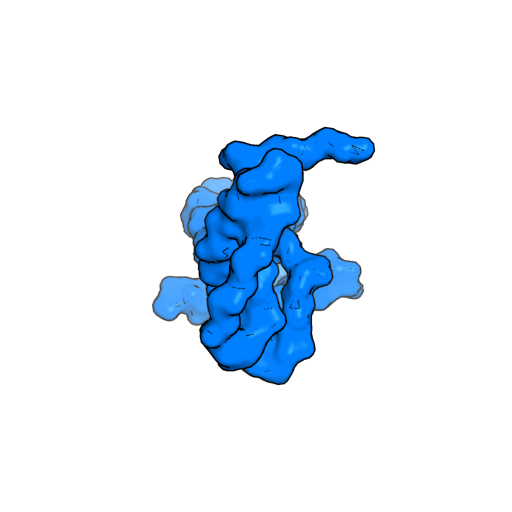816 O O . GLU A 1 104 ? -1.940 -17.802 2.905 1.00 74.50 104 GLU A O 1
ATOM 821 N N . ARG A 1 105 ? -3.465 -17.088 4.381 1.00 75.12 105 ARG A N 1
ATOM 822 C CA . ARG A 1 105 ? -4.338 -16.427 3.401 1.00 75.12 105 ARG A CA 1
ATOM 823 C C . ARG A 1 105 ? -3.595 -15.384 2.564 1.00 75.12 105 ARG A C 1
ATOM 825 O O . ARG A 1 105 ? -3.730 -15.397 1.348 1.00 75.12 105 ARG A O 1
ATOM 832 N N . VAL A 1 106 ? -2.820 -14.510 3.204 1.00 75.75 106 VAL A N 1
ATOM 833 C CA . VAL A 1 106 ? -2.020 -13.486 2.511 1.00 75.75 106 VAL A CA 1
ATOM 834 C C . VAL A 1 106 ? -0.934 -14.146 1.658 1.00 75.75 106 VAL A C 1
ATOM 836 O O . VAL A 1 106 ? -0.668 -13.706 0.547 1.00 75.75 106 VAL A O 1
ATOM 839 N N . ILE A 1 107 ? -0.350 -15.252 2.121 1.00 75.00 107 ILE A N 1
ATOM 840 C CA . ILE A 1 107 ? 0.642 -16.006 1.346 1.00 75.00 107 ILE A CA 1
ATOM 841 C C . ILE A 1 107 ? 0.019 -16.653 0.104 1.00 75.00 107 ILE A C 1
ATOM 843 O O . ILE A 1 107 ? 0.606 -16.582 -0.972 1.00 75.00 107 ILE A O 1
ATOM 847 N N . TYR A 1 108 ? -1.173 -17.238 0.221 1.00 73.69 108 TYR A N 1
ATOM 848 C CA . TYR A 1 108 ? -1.876 -17.836 -0.915 1.00 73.69 108 TYR A CA 1
ATOM 849 C C . TYR A 1 108 ? -2.383 -16.785 -1.909 1.00 73.69 108 TYR A C 1
ATOM 851 O O . TYR A 1 108 ? -2.223 -16.962 -3.113 1.00 73.69 108 TYR A O 1
ATOM 859 N N . ASN A 1 109 ? -2.965 -15.687 -1.422 1.00 76.31 109 ASN A N 1
ATOM 860 C CA . ASN A 1 109 ? -3.587 -14.671 -2.276 1.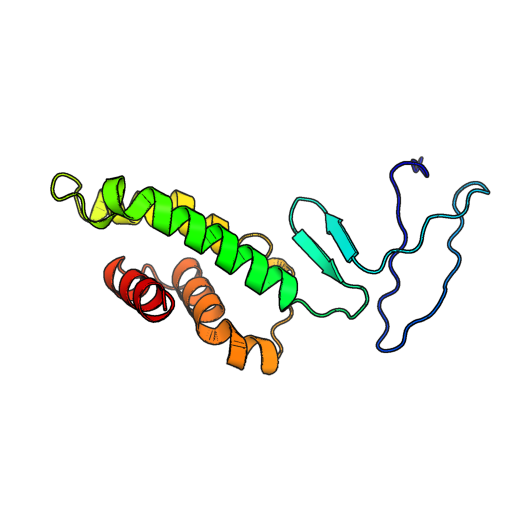00 76.31 109 ASN A CA 1
ATOM 861 C C . ASN A 1 109 ? -2.575 -13.682 -2.868 1.00 76.31 109 ASN A C 1
ATOM 863 O O . ASN A 1 109 ? -2.761 -13.191 -3.978 1.00 76.31 109 ASN A O 1
ATOM 867 N N . HIS A 1 110 ? -1.499 -13.387 -2.137 1.00 76.62 110 HIS A N 1
ATOM 868 C CA . HIS A 1 110 ? -0.531 -12.339 -2.474 1.00 76.62 110 HIS A CA 1
ATOM 869 C C . HIS A 1 110 ? 0.907 -12.861 -2.511 1.00 76.62 110 HIS A C 1
ATOM 871 O O . HIS A 1 110 ? 1.859 -12.083 -2.411 1.00 76.62 110 HIS A O 1
ATOM 877 N N . GLY A 1 111 ? 1.086 -14.172 -2.701 1.00 67.62 111 GLY A N 1
ATOM 878 C CA . GLY A 1 111 ? 2.392 -14.836 -2.741 1.00 67.62 111 GLY A CA 1
ATOM 879 C C . GLY A 1 111 ? 3.382 -14.198 -3.717 1.00 67.62 111 GLY A C 1
ATOM 880 O O . GLY A 1 111 ? 4.578 -14.159 -3.440 1.00 67.62 111 GLY A O 1
ATOM 881 N N . HIS A 1 112 ? 2.899 -13.593 -4.805 1.00 64.88 112 HIS A N 1
ATOM 882 C CA . HIS A 1 112 ? 3.733 -12.822 -5.727 1.00 64.88 112 HIS A CA 1
ATOM 883 C C . HIS A 1 112 ? 4.298 -11.543 -5.102 1.00 64.88 112 HIS A C 1
ATOM 885 O O . HIS A 1 112 ? 5.485 -11.273 -5.265 1.00 64.88 112 HIS A O 1
ATOM 891 N N . VAL A 1 113 ? 3.515 -10.789 -4.330 1.00 67.38 113 VAL A N 1
ATOM 892 C CA . VAL A 1 113 ? 4.002 -9.589 -3.630 1.00 67.38 113 VAL A CA 1
ATOM 893 C C . VAL A 1 113 ? 5.026 -9.968 -2.569 1.00 67.38 113 VAL A C 1
ATOM 895 O O . VAL A 1 113 ? 6.062 -9.321 -2.439 1.00 67.38 113 VAL A O 1
ATOM 898 N N . ILE A 1 114 ? 4.779 -11.075 -1.868 1.00 67.25 114 ILE A N 1
ATOM 899 C CA . ILE A 1 114 ? 5.731 -11.656 -0.921 1.00 67.25 114 ILE A CA 1
ATOM 900 C C . ILE A 1 114 ? 7.000 -12.106 -1.649 1.00 67.25 114 ILE A C 1
ATOM 902 O O . ILE A 1 114 ? 8.097 -11.881 -1.149 1.00 67.25 114 ILE A O 1
ATOM 906 N N . SER A 1 115 ? 6.885 -12.678 -2.850 1.00 64.88 115 SER A N 1
ATOM 907 C CA . SER A 1 115 ? 8.045 -13.063 -3.655 1.00 64.88 115 SER A CA 1
ATOM 908 C C . SER A 1 115 ? 8.852 -11.846 -4.096 1.00 64.88 115 SER A C 1
ATOM 910 O O . SER A 1 115 ? 10.067 -11.862 -3.937 1.00 64.88 115 SER A O 1
ATOM 912 N N . VAL A 1 116 ? 8.203 -10.761 -4.541 1.00 66.81 116 VAL A N 1
ATOM 913 C CA . VAL A 1 116 ? 8.879 -9.507 -4.898 1.00 66.81 116 VAL A CA 1
ATOM 914 C C . VAL A 1 116 ? 9.528 -8.893 -3.660 1.00 66.81 116 VAL A C 1
ATOM 916 O O . VAL A 1 116 ? 10.661 -8.431 -3.749 1.00 66.81 116 VAL A O 1
ATOM 919 N N . TRP A 1 117 ? 8.892 -8.959 -2.488 1.00 65.50 117 TRP A N 1
ATOM 920 C CA . TRP A 1 117 ? 9.494 -8.559 -1.212 1.00 65.50 117 TRP A CA 1
ATOM 921 C C . TRP A 1 117 ? 10.738 -9.390 -0.861 1.00 65.50 117 TRP A C 1
ATOM 923 O O . TRP A 1 117 ? 11.801 -8.830 -0.596 1.00 65.50 117 TRP A O 1
ATOM 933 N N . PHE A 1 118 ? 10.646 -10.722 -0.904 1.00 58.56 118 PHE A N 1
ATOM 934 C CA . PHE A 1 118 ? 11.777 -11.617 -0.643 1.00 58.56 118 PHE A CA 1
ATOM 935 C C . PHE A 1 118 ? 12.920 -11.369 -1.618 1.00 58.56 118 PHE A C 1
ATOM 937 O O . PHE A 1 118 ? 14.085 -11.341 -1.233 1.00 58.56 118 PHE A O 1
ATOM 944 N N . ILE A 1 119 ? 12.582 -11.178 -2.884 1.00 61.00 119 ILE A N 1
ATOM 945 C CA . ILE A 1 119 ? 13.523 -10.906 -3.946 1.00 61.00 119 ILE A CA 1
ATOM 946 C C . ILE A 1 119 ? 14.192 -9.552 -3.692 1.00 61.00 119 ILE A C 1
ATOM 948 O O . ILE A 1 119 ? 15.373 -9.516 -3.384 1.00 61.00 119 ILE A O 1
ATOM 952 N N . THR A 1 120 ? 13.451 -8.450 -3.679 1.00 58.38 120 THR A N 1
ATOM 953 C CA . THR A 1 120 ? 14.012 -7.102 -3.478 1.00 58.38 120 THR A CA 1
ATOM 954 C C . THR A 1 120 ? 14.818 -6.945 -2.184 1.00 58.38 120 THR A C 1
ATOM 956 O O . THR A 1 120 ? 15.772 -6.169 -2.171 1.00 58.38 120 THR A O 1
ATOM 959 N N . LYS A 1 121 ? 14.497 -7.696 -1.120 1.00 53.56 121 LYS A N 1
ATOM 960 C CA . LYS A 1 121 ? 15.208 -7.649 0.167 1.00 53.56 121 LYS A CA 1
ATOM 961 C C . LYS A 1 121 ? 16.387 -8.627 0.289 1.00 53.56 121 LYS A C 1
ATOM 963 O O . LYS A 1 121 ? 17.356 -8.294 0.965 1.00 53.56 121 LYS A O 1
ATOM 968 N N . TYR A 1 122 ? 16.332 -9.809 -0.334 1.00 44.88 122 TYR A N 1
ATOM 969 C CA . TYR A 1 122 ? 17.326 -10.883 -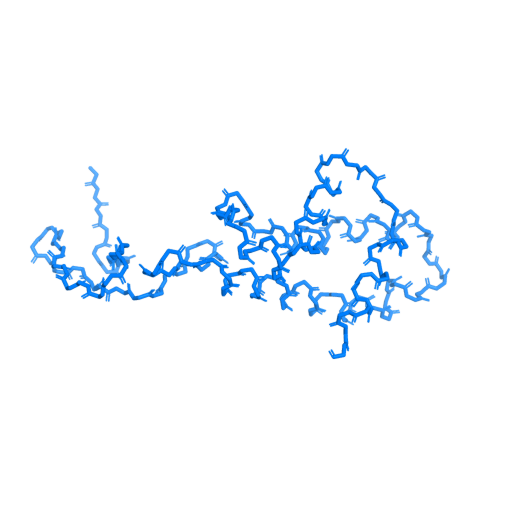0.130 1.00 44.88 122 TYR A CA 1
ATOM 970 C C . TYR A 1 122 ? 18.049 -11.355 -1.402 1.00 44.88 122 TYR A C 1
ATOM 972 O O . TYR A 1 122 ? 19.040 -12.080 -1.306 1.00 44.88 122 TYR A O 1
ATOM 980 N N . ARG A 1 123 ? 17.602 -10.960 -2.598 1.00 49.72 123 ARG A N 1
ATOM 981 C CA . ARG A 1 123 ? 18.209 -11.346 -3.878 1.00 49.72 123 ARG A CA 1
ATOM 982 C C . ARG A 1 123 ? 18.196 -10.168 -4.849 1.00 49.72 123 ARG A C 1
ATOM 984 O O . ARG A 1 123 ? 17.144 -9.745 -5.301 1.00 49.72 123 ARG A O 1
ATOM 991 N N . HIS A 1 124 ? 19.362 -9.688 -5.274 1.00 49.66 124 HIS A N 1
ATOM 992 C CA . HIS A 1 124 ? 19.444 -8.834 -6.466 1.00 49.66 124 HIS A CA 1
ATOM 993 C C . HIS A 1 124 ? 18.930 -9.631 -7.683 1.00 49.66 124 HIS A C 1
ATOM 995 O O . HIS A 1 124 ? 19.696 -10.361 -8.307 1.00 49.66 124 HIS A O 1
ATOM 1001 N N . SER A 1 125 ? 17.626 -9.582 -7.967 1.00 48.25 125 SER A N 1
ATOM 1002 C CA . SER A 1 125 ? 17.019 -10.260 -9.111 1.00 48.25 125 SER A CA 1
ATOM 1003 C C . SER A 1 125 ? 16.951 -9.349 -10.327 1.00 48.25 125 SER A C 1
ATOM 1005 O O . SER A 1 125 ? 16.995 -8.117 -10.256 1.00 48.25 125 SER A O 1
ATOM 1007 N N . ASP A 1 126 ? 16.821 -10.017 -11.464 1.00 51.66 126 ASP A N 1
ATOM 1008 C CA . ASP A 1 126 ? 16.798 -9.421 -12.776 1.00 51.66 126 ASP A CA 1
ATOM 1009 C C . ASP A 1 126 ? 15.386 -8.978 -13.186 1.00 51.66 126 ASP A C 1
ATOM 1011 O O . ASP A 1 126 ? 14.431 -9.748 -13.133 1.00 51.66 126 ASP A O 1
ATOM 1015 N N . PHE A 1 127 ? 15.312 -7.757 -13.724 1.00 51.59 127 PHE A N 1
ATOM 1016 C CA . PHE A 1 127 ? 14.147 -7.073 -14.315 1.00 51.59 127 PHE A CA 1
ATOM 1017 C C . PHE A 1 127 ? 13.187 -7.963 -15.127 1.00 51.59 127 PHE A C 1
ATOM 1019 O O . PHE A 1 127 ? 11.992 -7.705 -15.165 1.00 51.59 127 PHE A O 1
ATOM 1026 N N . THR A 1 128 ? 13.701 -8.991 -15.804 1.00 48.78 128 THR A N 1
ATOM 1027 C CA . THR A 1 128 ? 12.939 -9.910 -16.662 1.00 48.78 128 THR A CA 1
ATOM 1028 C C . THR A 1 128 ? 12.003 -10.834 -15.887 1.00 48.78 128 THR A C 1
ATOM 1030 O O . THR A 1 128 ? 10.895 -11.078 -16.354 1.00 48.78 128 THR A O 1
ATOM 1033 N N . THR A 1 129 ? 12.421 -11.329 -14.720 1.00 55.16 129 THR A N 1
ATOM 1034 C CA . THR A 1 129 ? 11.602 -12.233 -13.896 1.00 55.16 129 THR A CA 1
ATOM 1035 C C . THR A 1 129 ? 10.414 -11.480 -13.306 1.00 55.16 129 THR A C 1
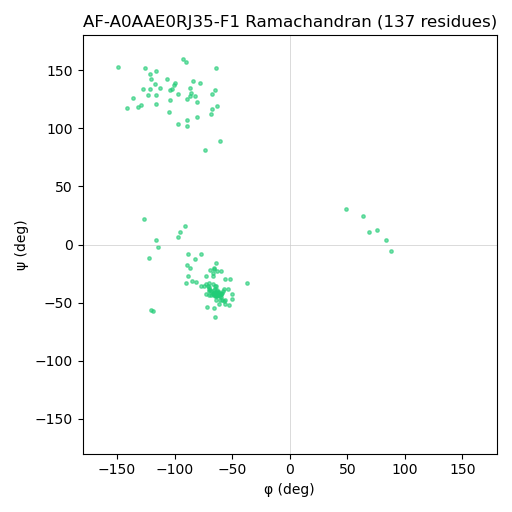ATOM 1037 O O . THR A 1 129 ? 9.289 -11.967 -13.309 1.00 55.16 129 THR A O 1
ATOM 1040 N N . ASP A 1 130 ? 10.660 -10.242 -12.894 1.00 52.06 130 ASP A N 1
ATOM 1041 C CA . ASP A 1 130 ? 9.658 -9.374 -12.291 1.00 52.06 130 ASP A CA 1
ATOM 1042 C C . ASP A 1 130 ? 8.641 -8.858 -13.323 1.00 52.06 130 ASP A C 1
ATOM 1044 O O . ASP A 1 130 ? 7.458 -8.712 -13.024 1.00 52.06 130 ASP A O 1
ATOM 1048 N N . LEU A 1 131 ? 9.071 -8.626 -14.569 1.00 53.00 131 LEU A N 1
ATOM 1049 C CA . LEU A 1 131 ? 8.175 -8.176 -15.636 1.00 53.00 131 LEU A CA 1
ATOM 1050 C C . LEU A 1 131 ? 7.195 -9.251 -16.107 1.00 53.00 131 LEU A C 1
ATOM 1052 O O . LEU A 1 131 ? 6.059 -8.920 -16.434 1.00 53.00 131 LEU A O 1
ATOM 1056 N N . LEU A 1 132 ? 7.629 -10.514 -16.128 1.00 52.12 132 LEU A N 1
ATOM 1057 C CA . LEU A 1 132 ? 6.767 -11.659 -16.430 1.00 52.12 132 LEU A CA 1
ATOM 1058 C C . LEU A 1 132 ? 5.635 -11.776 -15.401 1.00 52.12 132 LEU A C 1
ATOM 1060 O O . LEU A 1 132 ? 4.479 -11.896 -15.791 1.00 52.12 132 LEU A O 1
ATOM 1064 N N . ILE A 1 133 ? 5.946 -11.607 -14.111 1.00 51.69 133 ILE A N 1
ATOM 1065 C CA . ILE A 1 133 ? 4.952 -11.612 -13.024 1.00 51.69 133 ILE A CA 1
ATOM 1066 C C . ILE A 1 133 ? 3.955 -10.450 -13.180 1.00 51.69 133 ILE A C 1
ATOM 1068 O O . ILE A 1 133 ? 2.753 -10.629 -13.013 1.00 51.69 133 ILE A O 1
ATOM 1072 N N . VAL A 1 134 ? 4.429 -9.253 -13.544 1.00 48.84 134 VAL A N 1
ATOM 1073 C CA . VAL A 1 134 ? 3.553 -8.085 -13.756 1.00 48.84 134 VAL A CA 1
ATOM 1074 C C . VAL A 1 134 ? 2.683 -8.223 -15.014 1.00 48.84 134 VAL A C 1
ATOM 1076 O O . VAL A 1 134 ? 1.561 -7.721 -15.028 1.00 48.84 134 VAL A O 1
ATOM 1079 N N . GLN A 1 135 ? 3.169 -8.882 -16.071 1.00 43.59 135 GLN A N 1
ATOM 1080 C CA . GLN A 1 135 ? 2.398 -9.112 -17.300 1.00 43.59 135 GLN A CA 1
ATOM 1081 C C . GLN A 1 135 ? 1.362 -10.234 -17.162 1.00 43.59 135 GLN A C 1
ATOM 1083 O O . GLN A 1 135 ? 0.281 -10.092 -17.728 1.00 43.59 135 GLN A O 1
ATOM 1088 N N . GLU A 1 136 ? 1.643 -11.302 -16.410 1.00 39.16 136 GLU A N 1
ATOM 1089 C CA . GLU A 1 136 ? 0.668 -12.379 -16.153 1.00 39.16 136 GLU A CA 1
ATOM 1090 C C . GLU A 1 136 ? -0.531 -11.917 -15.310 1.00 39.16 136 GLU A C 1
ATOM 1092 O O . GLU A 1 136 ? -1.615 -12.476 -15.424 1.00 39.16 136 GLU A O 1
ATOM 1097 N N . LEU A 1 137 ? -0.367 -10.862 -14.511 1.00 40.03 137 LEU A N 1
ATOM 1098 C CA . LEU A 1 137 ? -1.413 -10.307 -13.642 1.00 40.03 137 LEU A CA 1
ATOM 1099 C C . LEU A 1 137 ? -2.151 -9.104 -14.266 1.00 40.03 137 LEU A C 1
ATOM 1101 O O . LEU A 1 137 ? -2.942 -8.438 -13.600 1.00 40.03 137 LEU A O 1
ATOM 1105 N N . GLY A 1 138 ? -1.865 -8.789 -15.533 1.00 39.03 138 GLY A N 1
ATOM 1106 C CA . GLY A 1 138 ? -2.451 -7.675 -16.284 1.00 39.03 138 GLY A CA 1
ATOM 1107 C C . GLY A 1 138 ? -3.727 -8.004 -17.071 1.00 39.03 138 GLY A C 1
ATOM 1108 O O . GLY A 1 138 ? -4.075 -7.220 -17.958 1.00 39.03 138 GLY A O 1
ATOM 1109 N N . THR A 1 139 ? -4.393 -9.127 -16.780 1.00 34.81 139 THR A N 1
ATOM 1110 C CA . THR A 1 139 ? -5.700 -9.533 -17.341 1.00 34.81 139 THR A CA 1
ATOM 1111 C C . THR A 1 139 ? -6.768 -9.624 -16.272 1.00 34.81 139 THR A C 1
ATOM 1113 O O . THR A 1 139 ? -6.492 -10.289 -15.250 1.00 34.81 139 THR A O 1
#

Foldseek 3Di:
DDDDLVVDADAAADCDDDDDFDDDPNDTHHYDQWDADPNAIDGSPRDRPVRLVVLLVQLLVVCVVCVVVQVPDPPDDQVRSLVCCLVPNLCSNCPPVVSDDDDPVCCVVVVVSVVSVCCSVPHPDGPVVNVVVSVVPPD

Mean predicted aligned error: 8.81 Å

Organism: NCBI:txid175788

Sequence (139 aa):
MRISTSKSEAMVLDRKKVACTLQVGGEVLPQVEEFKNLGVLFTSEGRMDREIDRQIGAAAAVMRSMYRSVVVKKELSRKAKLSIYQSIYAPTLTYGHELWVMTERVIYNHGHVISVWFITKYRHSDFTTDLLIVQELGT

Radius of gyration: 19.35 Å; Cα contacts (8 Å, |Δi|>4): 123; chains: 1; bounding box: 40×36×55 Å

pLDDT: mean 80.56, std 15.19, range [34.81, 94.31]

Solvent-accessible surface area (backbone atoms only — not comparable to full-atom values): 8480 Å² total; per-residue (Å²): 140,88,81,61,64,94,81,43,71,39,69,58,78,43,96,57,97,70,93,70,90,48,71,57,96,88,41,75,39,55,70,43,59,67,48,76,54,96,88,40,60,45,39,22,71,71,59,50,66,69,38,51,52,50,25,47,52,52,23,50,52,52,48,63,69,37,35,72,73,44,72,71,31,79,89,55,51,72,67,57,44,39,50,50,41,58,73,49,40,48,56,43,48,53,60,66,52,92,72,59,73,87,40,70,66,49,47,73,76,38,39,65,60,52,46,52,50,51,31,77,75,76,38,100,72,61,61,67,65,59,47,51,58,57,57,74,67,71,116

Secondary structure (DSSP, 8-state):
----GGG--B----SS------EETTEEPPB-SEEEETTEEEETT---HHHHHHHHHHHHHHHHHHIIIIIS-TTS-HHHHHHHIIIIIHHHHTTTGGG----HHHHHHHHHHHHHHHHHHH----HHHHHHHHHHT--

Nearest PDB structures (foldseek):
  8j2y-assembly1_A  TM=2.304E-01  e=4.378E+00  Acidimicrobiaceae bacterium
  6f03-assembly2_C  TM=2.182E-01  e=9.852E+00  Burkholderia pseudomallei K96243